Protein AF-G4YKZ3-F1 (afdb_monomer_lite)

Secondary structure (DSSP, 8-state):
-HHHHHHHHHHHHHHHHHHHHHT-S---B-TTT-PBPPHHHHHTT--B-TTT-PBPB-TT-HHHHHHHHHHHHHHHHHHHHHHHHHHHHHHHHHHHHHT-PPPPHHHHHHHHHHHHHHHS--HHHHH----TT-HHHHHHHHHHHHHHHTS---

pLDDT: mean 84.99, std 11.98, range [46.59, 97.5]

Sequence (154 aa):
MEAAERNRQKKLELSRGENDYNARLDKKSCPKCGAPQSYSEFRDKKKKCQMCGVEFRFVNAWGDIEHSFTSRMAEASRAQAERKEQIYAQVTAEETIRHRVTKTAKQLQYEQRIATKHNKKTFLDRNYKPNSDSKPKKAQLELEAKRKAGKPVR

Radius of gyration: 38.13 Å; chains: 1; bounding box: 77×45×100 Å

Organism: Phytophthora sojae (strain P6497) (NCBI:txid1094619)

Structure (mmCIF, N/CA/C/O backbone):
data_AF-G4YKZ3-F1
#
_entry.id   AF-G4YKZ3-F1
#
loop_
_atom_site.group_PDB
_atom_site.id
_atom_site.type_symbol
_atom_site.label_atom_id
_atom_site.label_alt_id
_atom_site.label_comp_id
_atom_site.label_asym_id
_atom_site.label_entity_id
_atom_site.label_seq_id
_atom_site.pdbx_PDB_ins_code
_atom_site.Cartn_x
_atom_site.Cartn_y
_atom_site.Cartn_z
_atom_site.occupancy
_atom_site.B_iso_or_equiv
_atom_site.auth_seq_id
_atom_site.auth_comp_id
_atom_site.auth_asym_id
_atom_site.auth_atom_id
_atom_site.pdbx_PDB_model_num
ATOM 1 N N . MET A 1 1 ? 27.580 15.384 -46.923 1.00 63.38 1 MET A N 1
ATOM 2 C CA . MET A 1 1 ? 27.333 15.996 -45.594 1.00 63.38 1 MET A CA 1
ATOM 3 C C . MET A 1 1 ? 26.078 15.459 -44.908 1.00 63.38 1 MET A C 1
ATOM 5 O O . MET A 1 1 ? 26.126 15.203 -43.715 1.00 63.38 1 MET A O 1
ATOM 9 N N . GLU A 1 2 ? 24.997 15.188 -45.639 1.00 81.31 2 GLU A N 1
ATOM 10 C CA . GLU A 1 2 ? 23.704 14.759 -45.079 1.00 81.31 2 GLU A CA 1
ATOM 11 C C . GLU A 1 2 ? 23.738 13.463 -44.231 1.00 81.31 2 GLU A C 1
ATOM 13 O O . GLU A 1 2 ? 23.111 13.383 -43.178 1.00 81.31 2 GLU A O 1
ATOM 18 N N . ALA A 1 3 ? 24.520 12.449 -44.623 1.00 83.50 3 ALA A N 1
ATOM 19 C CA . ALA A 1 3 ? 24.634 11.200 -43.855 1.00 83.50 3 ALA A CA 1
ATOM 20 C C . ALA A 1 3 ? 25.296 11.392 -42.474 1.00 83.50 3 ALA A C 1
ATOM 22 O O . ALA A 1 3 ? 24.925 10.730 -41.502 1.00 83.50 3 ALA A O 1
ATOM 23 N N . ALA A 1 4 ? 26.255 12.318 -42.372 1.00 86.94 4 ALA A N 1
ATOM 24 C CA . ALA A 1 4 ? 26.910 12.650 -41.109 1.00 86.94 4 ALA A CA 1
ATOM 25 C C . ALA A 1 4 ? 25.953 13.402 -40.171 1.00 86.94 4 ALA A C 1
ATOM 27 O O . ALA A 1 4 ? 25.898 13.096 -38.978 1.00 86.94 4 ALA A O 1
ATOM 28 N N . GLU A 1 5 ? 25.139 14.314 -40.711 1.00 88.69 5 GLU A N 1
ATOM 29 C CA . GLU A 1 5 ? 24.095 14.994 -39.939 1.00 88.69 5 GLU A CA 1
ATOM 30 C C . GLU A 1 5 ? 23.010 14.033 -39.453 1.00 88.69 5 GLU A C 1
ATOM 32 O O . GLU A 1 5 ? 22.670 14.055 -38.269 1.00 88.69 5 GLU A O 1
ATOM 37 N N . ARG A 1 6 ? 22.540 13.114 -40.306 1.00 88.69 6 ARG A N 1
ATOM 38 C CA . ARG A 1 6 ? 21.580 12.074 -39.900 1.00 88.69 6 ARG A CA 1
ATOM 39 C C . ARG A 1 6 ? 22.120 11.203 -38.763 1.00 88.69 6 ARG A C 1
ATOM 41 O O . ARG A 1 6 ? 21.390 10.876 -37.829 1.00 88.69 6 ARG A O 1
ATOM 48 N N . ASN A 1 7 ? 23.405 10.851 -38.793 1.00 91.06 7 ASN A N 1
ATOM 49 C CA . ASN A 1 7 ? 24.035 10.097 -37.705 1.00 91.06 7 ASN A CA 1
ATOM 50 C C . ASN A 1 7 ? 24.150 10.917 -36.413 1.00 91.06 7 ASN A C 1
ATOM 52 O O . ASN A 1 7 ? 23.958 10.374 -35.323 1.00 91.06 7 ASN A O 1
ATOM 56 N N . ARG A 1 8 ? 24.429 12.221 -36.518 1.00 92.19 8 ARG A N 1
ATOM 57 C CA . ARG A 1 8 ? 24.453 13.132 -35.367 1.00 92.19 8 ARG A CA 1
ATOM 58 C C . ARG A 1 8 ? 23.070 13.252 -34.725 1.00 92.19 8 ARG A C 1
ATOM 60 O O . ARG A 1 8 ? 22.966 13.128 -33.509 1.00 92.19 8 ARG A O 1
ATOM 67 N N . GLN A 1 9 ? 22.022 13.428 -35.527 1.00 91.75 9 GLN A N 1
ATOM 68 C CA . GLN A 1 9 ? 20.637 13.510 -35.050 1.00 91.75 9 GLN A CA 1
ATOM 69 C C . GLN A 1 9 ? 20.214 12.231 -34.320 1.00 91.75 9 GLN A C 1
ATOM 71 O O . GLN A 1 9 ? 19.764 12.30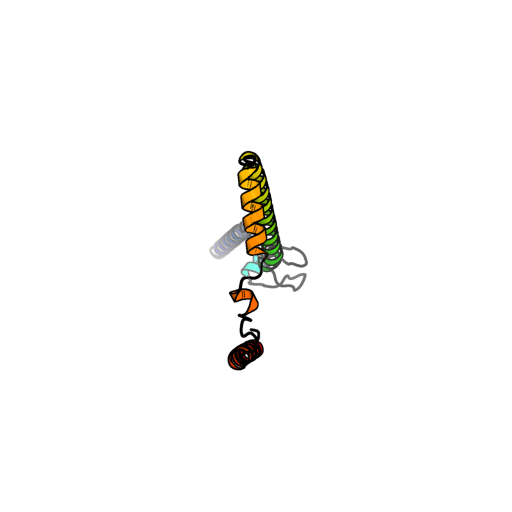7 -33.180 1.00 91.75 9 GLN A O 1
ATOM 76 N N . LYS A 1 10 ? 20.483 11.051 -34.894 1.00 90.81 10 LYS A N 1
ATOM 77 C CA . LYS A 1 10 ? 20.187 9.759 -34.246 1.00 90.81 10 LYS A CA 1
ATOM 78 C C . LYS A 1 10 ? 20.867 9.594 -32.886 1.00 90.81 10 LYS A C 1
ATOM 80 O O . LYS A 1 10 ? 20.261 9.065 -31.959 1.00 90.81 10 LYS A O 1
ATOM 85 N N . LYS A 1 11 ? 22.123 10.037 -32.748 1.00 91.94 11 LYS A N 1
ATOM 86 C CA . LYS A 1 11 ? 22.839 9.999 -31.459 1.00 91.94 11 LYS A CA 1
ATOM 87 C C . LYS A 1 11 ? 22.190 10.917 -30.424 1.00 91.94 11 LYS A C 1
ATOM 89 O O . LYS A 1 11 ? 22.049 10.522 -29.271 1.00 91.94 11 LYS A O 1
ATOM 94 N N . LEU A 1 12 ? 21.776 12.116 -30.839 1.00 92.69 12 LEU A N 1
ATOM 95 C CA . LEU A 1 12 ? 21.085 13.064 -29.964 1.00 92.69 12 LEU A CA 1
ATOM 96 C C . LEU A 1 12 ? 19.725 12.524 -29.510 1.00 92.69 12 LEU A C 1
ATOM 98 O O . LEU A 1 12 ? 19.413 12.597 -28.327 1.00 92.69 12 LEU A O 1
ATOM 102 N N . GLU A 1 13 ? 18.940 11.946 -30.418 1.00 91.81 13 GLU A N 1
ATOM 103 C CA . GLU A 1 13 ? 17.656 11.315 -30.087 1.00 91.81 13 GLU A CA 1
ATOM 104 C C . GLU A 1 13 ? 17.824 10.142 -29.121 1.00 91.81 13 GLU A C 1
ATOM 106 O O . GLU A 1 13 ? 17.073 10.022 -28.153 1.00 91.81 13 GLU A O 1
ATOM 111 N N . LEU A 1 14 ? 18.835 9.299 -29.349 1.00 91.25 14 LEU A N 1
ATOM 112 C CA . LEU A 1 14 ? 19.123 8.164 -28.479 1.00 91.25 14 LEU A CA 1
ATOM 113 C C . LEU A 1 14 ? 19.507 8.624 -27.069 1.00 91.25 14 LEU A C 1
ATOM 115 O O . LEU A 1 14 ? 18.958 8.103 -26.103 1.00 91.25 14 LEU A O 1
ATOM 119 N N . SER A 1 15 ? 20.373 9.634 -26.962 1.00 92.94 15 SER A N 1
ATOM 120 C CA . SER A 1 15 ? 20.774 10.214 -25.676 1.00 92.94 15 SER A CA 1
ATOM 121 C C . SER A 1 15 ? 19.603 10.877 -24.946 1.00 92.94 15 SER A C 1
ATOM 123 O O . SER A 1 15 ? 19.457 10.698 -23.740 1.00 92.94 15 SER A O 1
ATOM 125 N N . ARG A 1 16 ? 18.726 11.593 -25.664 1.00 94.69 16 ARG A N 1
ATOM 126 C CA . ARG A 1 16 ? 17.508 12.179 -25.079 1.00 94.69 16 ARG A CA 1
ATOM 127 C C . ARG A 1 16 ? 16.591 11.102 -24.508 1.00 94.69 16 ARG A C 1
ATOM 129 O O . ARG A 1 16 ? 16.225 11.182 -23.343 1.00 94.69 16 ARG A O 1
ATOM 136 N N . GLY A 1 17 ? 16.293 10.067 -25.291 1.00 92.62 17 GLY A N 1
ATOM 137 C CA . GLY A 1 17 ? 15.430 8.981 -24.831 1.00 92.62 17 GLY A CA 1
ATOM 138 C C . GLY A 1 17 ? 16.027 8.185 -23.666 1.00 92.62 1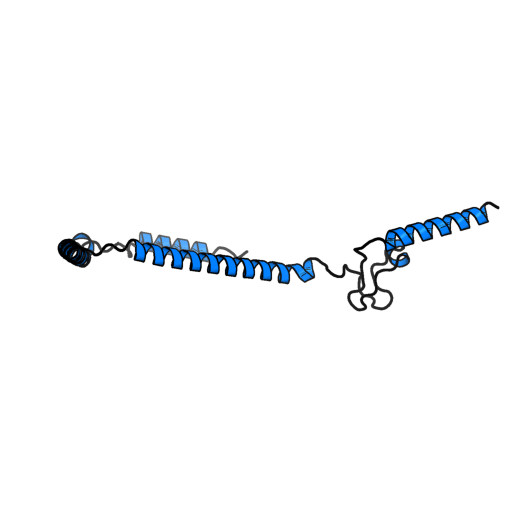7 GLY A C 1
ATOM 139 O O . GLY A 1 17 ? 15.294 7.771 -22.771 1.00 92.62 17 GLY A O 1
ATOM 140 N N . GLU A 1 18 ? 17.350 8.014 -23.635 1.00 93.75 18 GLU A N 1
ATOM 141 C CA . GLU A 1 18 ? 18.041 7.392 -22.504 1.00 93.75 18 GLU A CA 1
ATOM 142 C C . GLU A 1 18 ? 17.950 8.249 -21.235 1.00 93.75 18 GLU A C 1
ATOM 144 O O . GLU A 1 18 ? 17.666 7.715 -20.165 1.00 93.75 18 GLU A O 1
ATOM 149 N N . ASN A 1 19 ? 18.116 9.570 -21.345 1.00 93.38 19 ASN A N 1
ATOM 150 C CA . ASN A 1 19 ? 17.960 10.491 -20.217 1.00 93.38 19 ASN A CA 1
ATOM 151 C C . ASN A 1 19 ? 16.522 10.495 -19.682 1.00 93.38 19 ASN A C 1
ATOM 153 O O . ASN A 1 19 ? 16.320 10.365 -18.474 1.00 93.38 19 ASN A O 1
ATOM 157 N N . ASP A 1 20 ? 15.530 10.555 -20.572 1.00 93.31 20 ASP A N 1
ATOM 158 C CA . ASP A 1 20 ? 14.110 10.510 -20.206 1.00 93.31 20 ASP A CA 1
ATOM 159 C C . ASP A 1 20 ? 13.751 9.186 -19.527 1.00 93.31 20 ASP A C 1
ATOM 161 O O . ASP A 1 20 ? 13.037 9.153 -18.523 1.00 93.31 20 ASP A O 1
ATOM 165 N N . TYR A 1 21 ? 14.267 8.072 -20.053 1.00 92.62 21 TYR A N 1
ATOM 166 C CA . TYR A 1 21 ? 14.104 6.769 -19.426 1.00 92.62 21 TYR A CA 1
ATOM 167 C C . TYR A 1 21 ? 14.784 6.728 -18.060 1.00 92.62 21 TYR A C 1
ATOM 169 O O . TYR A 1 21 ? 14.210 6.213 -17.100 1.00 92.62 21 TYR A O 1
ATOM 177 N N . ASN A 1 22 ? 15.986 7.295 -17.951 1.00 90.75 22 ASN A N 1
ATOM 178 C CA . ASN A 1 22 ? 16.747 7.286 -16.717 1.00 90.75 22 ASN A CA 1
ATOM 179 C C . ASN A 1 22 ? 16.116 8.120 -15.604 1.00 90.75 22 ASN A C 1
ATOM 181 O O . ASN A 1 22 ? 16.227 7.713 -14.447 1.00 90.75 22 ASN A O 1
ATOM 185 N N . ALA A 1 23 ? 15.411 9.194 -15.958 1.00 92.81 23 ALA A N 1
ATOM 186 C CA . ALA A 1 23 ? 14.650 10.032 -15.040 1.00 92.81 23 ALA A CA 1
ATOM 187 C C . ALA A 1 23 ? 13.390 9.351 -14.469 1.00 92.81 23 ALA A C 1
ATOM 189 O O . ALA A 1 23 ? 12.824 9.833 -13.489 1.00 92.81 23 ALA A O 1
ATOM 190 N N . ARG A 1 24 ? 12.931 8.226 -15.041 1.00 90.25 24 ARG A N 1
ATOM 191 C CA . ARG A 1 24 ? 11.782 7.480 -14.501 1.00 90.25 24 ARG A CA 1
ATOM 192 C C . ARG A 1 24 ? 12.133 6.827 -13.166 1.00 90.25 24 ARG A C 1
ATOM 194 O O . ARG A 1 24 ? 13.113 6.091 -13.079 1.00 90.25 24 ARG A O 1
ATOM 201 N N . LEU A 1 25 ? 11.280 7.032 -12.164 1.00 86.12 25 LEU A N 1
ATOM 202 C CA . LEU A 1 25 ? 11.406 6.393 -10.850 1.00 86.12 25 LEU A CA 1
ATOM 203 C C . LEU A 1 25 ? 10.994 4.915 -10.906 1.00 86.12 25 LEU A C 1
ATOM 205 O O . LEU A 1 25 ? 11.727 4.041 -10.447 1.00 86.12 25 LEU A O 1
ATOM 209 N N . ASP A 1 26 ? 9.877 4.622 -11.570 1.00 86.31 26 ASP A N 1
ATOM 210 C CA . ASP A 1 26 ? 9.324 3.270 -11.653 1.00 86.31 26 ASP A CA 1
ATOM 211 C C . ASP A 1 26 ? 9.880 2.512 -12.863 1.00 86.31 26 ASP A C 1
ATOM 213 O O . ASP A 1 26 ? 9.197 2.259 -13.860 1.00 86.31 26 ASP A O 1
ATOM 217 N N . LYS A 1 27 ? 11.162 2.150 -12.804 1.00 91.44 27 LYS A N 1
ATOM 218 C CA . LYS A 1 27 ? 11.746 1.211 -13.770 1.00 91.44 27 LYS A CA 1
ATOM 219 C C . LYS A 1 27 ? 11.409 -0.213 -13.355 1.00 91.44 27 LYS A C 1
ATOM 221 O O . LYS A 1 27 ? 11.444 -0.565 -12.176 1.00 91.44 27 LYS A O 1
ATOM 226 N N . LYS A 1 28 ? 11.126 -1.065 -14.337 1.00 92.44 28 LYS A N 1
ATOM 227 C CA . LYS A 1 28 ? 11.028 -2.501 -14.075 1.00 92.44 28 LYS A CA 1
ATOM 228 C C . LYS A 1 28 ? 12.417 -3.044 -13.767 1.00 92.44 28 LYS A C 1
ATOM 230 O O . LYS A 1 28 ? 13.392 -2.611 -14.371 1.00 92.44 28 LYS A O 1
ATOM 235 N N . SER A 1 29 ? 12.507 -4.008 -12.872 1.00 93.38 29 SER A N 1
ATOM 236 C CA . SER A 1 29 ? 13.741 -4.672 -12.479 1.00 93.38 29 SER A CA 1
ATOM 237 C C . SER A 1 29 ? 13.550 -6.183 -12.445 1.00 93.38 29 SER A C 1
ATOM 239 O O . SER A 1 29 ? 12.435 -6.715 -12.472 1.00 93.38 29 SER A O 1
ATOM 241 N N . CYS A 1 30 ? 14.665 -6.901 -12.507 1.00 93.38 30 CYS A N 1
ATOM 242 C CA . CYS A 1 30 ? 14.652 -8.345 -12.391 1.00 93.38 30 CYS A CA 1
ATOM 243 C C . CYS A 1 30 ? 14.452 -8.719 -10.916 1.00 93.38 30 CYS A C 1
ATOM 245 O O . CYS A 1 30 ? 15.276 -8.327 -10.093 1.00 93.38 30 CYS A O 1
ATOM 247 N N . PRO A 1 31 ? 13.447 -9.535 -10.563 1.00 90.94 31 PRO A N 1
ATOM 248 C CA . PRO A 1 31 ? 13.229 -9.931 -9.170 1.00 90.94 31 PRO A CA 1
ATOM 249 C C . PRO A 1 31 ? 14.340 -10.841 -8.620 1.00 90.94 31 PRO A C 1
ATOM 251 O O . PRO A 1 31 ? 14.490 -10.961 -7.412 1.00 90.94 31 PRO A O 1
ATOM 254 N N . LYS A 1 32 ? 15.128 -11.493 -9.490 1.00 90.62 32 LYS A N 1
ATOM 255 C CA . LYS A 1 32 ? 16.189 -12.428 -9.081 1.00 90.62 32 LYS A CA 1
ATOM 256 C C . LYS A 1 32 ? 17.543 -11.749 -8.860 1.00 90.62 32 LYS A C 1
ATOM 258 O O . LYS A 1 32 ? 18.236 -12.089 -7.912 1.00 90.62 32 LYS A O 1
ATOM 263 N N . CYS A 1 33 ? 17.941 -10.836 -9.749 1.00 92.31 33 CYS A N 1
ATOM 264 C CA . CYS A 1 33 ? 19.242 -10.155 -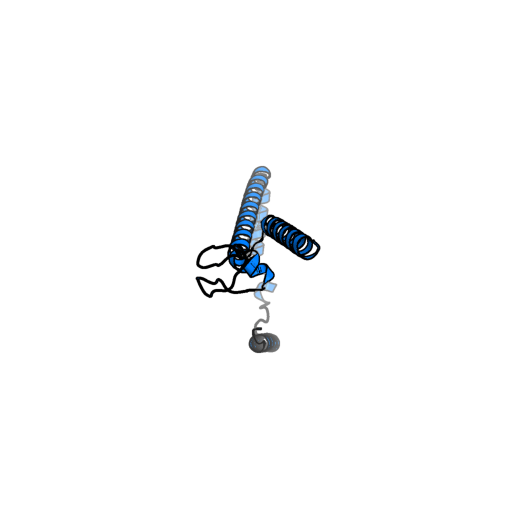9.670 1.00 92.31 33 CYS A CA 1
ATOM 265 C C . CYS A 1 33 ? 19.149 -8.663 -9.325 1.00 92.31 33 CYS A C 1
ATOM 267 O O . CYS A 1 33 ? 20.178 -8.010 -9.209 1.00 92.31 33 CYS A O 1
ATOM 269 N N . GLY A 1 34 ? 17.944 -8.100 -9.216 1.00 89.50 34 GLY A N 1
ATOM 270 C CA . GLY A 1 34 ? 17.725 -6.684 -8.910 1.00 89.50 34 GLY A CA 1
ATOM 271 C C . GLY A 1 34 ? 18.087 -5.714 -10.039 1.00 89.50 34 GLY A C 1
ATOM 272 O O . GLY A 1 34 ? 17.802 -4.525 -9.922 1.00 89.50 34 GLY A O 1
ATOM 273 N N . ALA A 1 35 ? 18.678 -6.188 -11.142 1.00 91.81 35 ALA A N 1
ATOM 274 C CA . ALA A 1 35 ? 19.098 -5.324 -12.239 1.00 91.81 35 ALA A CA 1
ATOM 275 C C . ALA A 1 35 ? 17.885 -4.597 -12.857 1.00 91.81 35 ALA A C 1
ATOM 277 O O . ALA A 1 35 ? 16.913 -5.268 -13.236 1.00 91.81 35 ALA A O 1
ATOM 278 N N . PRO A 1 36 ? 17.913 -3.256 -12.968 1.00 92.62 36 PRO A N 1
ATOM 279 C CA . PRO A 1 36 ? 16.872 -2.517 -13.665 1.00 92.62 36 PRO A CA 1
ATOM 280 C C . PRO A 1 36 ? 16.914 -2.840 -15.160 1.00 92.62 36 PRO A C 1
ATOM 282 O O . PRO A 1 36 ? 17.977 -3.070 -15.734 1.00 92.62 36 PRO A O 1
ATOM 285 N N . GLN A 1 37 ? 15.748 -2.833 -15.797 1.00 93.75 37 GLN A N 1
ATOM 286 C CA . GLN A 1 37 ? 15.620 -2.943 -17.242 1.00 93.75 37 GLN A CA 1
ATOM 287 C C . GLN A 1 37 ? 16.364 -1.770 -17.887 1.00 93.75 37 GLN A C 1
ATOM 289 O O . GLN A 1 37 ? 16.116 -0.609 -17.553 1.00 93.75 37 GLN A O 1
ATOM 294 N N . SER A 1 38 ? 17.276 -2.064 -18.804 1.00 92.31 38 SER A N 1
ATOM 295 C CA . SER A 1 38 ? 18.038 -1.049 -19.534 1.00 92.31 38 SER A CA 1
ATOM 296 C C . SER A 1 38 ? 17.178 -0.335 -20.586 1.00 92.31 38 SER A C 1
ATOM 298 O O . SER A 1 38 ? 16.137 -0.840 -21.016 1.00 92.31 38 SER A O 1
ATOM 300 N N . TYR A 1 39 ? 17.617 0.845 -21.037 1.00 93.50 39 TYR A N 1
ATOM 301 C CA . TYR A 1 39 ? 16.896 1.612 -22.061 1.00 93.50 39 TYR A CA 1
ATOM 302 C C . TYR A 1 39 ? 16.756 0.840 -23.385 1.00 93.50 39 TYR A C 1
ATOM 304 O O . TYR A 1 39 ? 15.696 0.878 -24.008 1.00 93.50 39 TYR A O 1
ATOM 312 N N . SER A 1 40 ? 17.782 0.085 -23.791 1.00 91.81 40 SER A N 1
ATOM 313 C CA . SER A 1 40 ? 17.728 -0.768 -24.985 1.00 91.81 40 SER A CA 1
ATOM 314 C C . SER A 1 40 ? 16.692 -1.886 -24.839 1.00 91.81 40 SER A C 1
ATOM 316 O O . SER A 1 40 ? 15.877 -2.083 -25.735 1.00 91.81 40 SER A O 1
ATOM 318 N N . GLU A 1 41 ? 16.638 -2.562 -23.688 1.00 93.06 41 GLU A N 1
ATOM 319 C CA . GLU A 1 41 ? 15.622 -3.585 -23.405 1.00 93.06 41 GLU A CA 1
ATOM 320 C C . GLU A 1 41 ? 14.203 -3.008 -23.370 1.00 93.06 41 GLU A C 1
ATOM 322 O O . GLU A 1 41 ? 13.267 -3.647 -23.857 1.00 93.06 41 GLU A O 1
ATOM 327 N N . PHE A 1 42 ? 14.038 -1.803 -22.818 1.00 92.12 42 PHE A N 1
ATOM 328 C CA . PHE A 1 42 ? 12.764 -1.088 -22.815 1.00 92.12 42 PHE A CA 1
ATOM 329 C C . PHE A 1 42 ? 12.328 -0.715 -24.240 1.00 92.12 42 PHE A C 1
ATOM 331 O O . PHE A 1 42 ? 11.192 -1.003 -24.629 1.00 92.12 42 PHE A O 1
ATOM 338 N N . ARG A 1 43 ? 13.237 -0.136 -25.036 1.00 92.06 43 ARG A N 1
ATOM 339 C CA . ARG A 1 43 ? 12.999 0.246 -26.436 1.00 92.06 43 ARG A CA 1
ATOM 340 C C . ARG A 1 43 ? 12.616 -0.961 -27.294 1.00 92.06 43 ARG A C 1
ATOM 342 O O . ARG A 1 43 ? 11.649 -0.889 -28.049 1.00 92.06 43 ARG A O 1
ATOM 349 N N . ASP A 1 44 ? 13.327 -2.072 -27.125 1.00 92.38 44 ASP A N 1
ATOM 350 C CA . ASP A 1 44 ? 13.112 -3.322 -27.863 1.00 92.38 44 ASP A CA 1
ATOM 351 C C . ASP A 1 44 ? 11.932 -4.150 -27.313 1.00 92.38 44 ASP A C 1
ATOM 353 O O . ASP A 1 44 ? 11.685 -5.268 -27.769 1.00 92.38 44 ASP A O 1
ATOM 357 N N . LYS A 1 45 ? 11.194 -3.633 -26.317 1.00 91.06 45 LYS A N 1
ATOM 358 C CA . LYS A 1 45 ? 10.060 -4.304 -25.652 1.00 91.06 45 LYS A CA 1
ATOM 359 C C . LYS A 1 45 ? 10.415 -5.681 -25.068 1.00 91.06 45 LYS A C 1
ATOM 361 O O . LYS A 1 45 ? 9.548 -6.551 -24.931 1.00 91.06 45 LYS A O 1
ATOM 366 N N . LYS A 1 46 ? 11.674 -5.891 -24.678 1.00 92.38 46 LYS A N 1
ATOM 367 C CA . LYS A 1 46 ? 12.140 -7.141 -24.068 1.00 92.38 46 LYS A CA 1
ATOM 368 C C . LYS A 1 46 ? 11.569 -7.270 -22.662 1.00 92.38 46 LYS A C 1
ATOM 370 O O . LYS A 1 46 ? 11.838 -6.449 -21.793 1.00 92.38 46 LYS A O 1
ATOM 375 N N . LYS A 1 47 ? 10.790 -8.326 -22.421 1.00 92.31 47 LYS A N 1
ATOM 376 C CA . LYS A 1 47 ? 10.145 -8.564 -21.118 1.00 92.31 47 LYS A CA 1
ATOM 377 C C . LYS A 1 47 ? 10.994 -9.375 -20.145 1.00 92.31 47 LYS A C 1
ATOM 379 O O . LYS A 1 47 ? 10.668 -9.384 -18.967 1.00 92.31 47 LYS A O 1
ATOM 384 N N . LYS A 1 48 ? 12.046 -10.053 -20.613 1.00 94.44 48 LYS A N 1
ATOM 385 C CA . LYS A 1 48 ? 12.854 -10.988 -19.818 1.00 94.44 48 LYS A CA 1
ATOM 386 C C . LYS A 1 48 ? 14.278 -10.475 -19.626 1.00 94.44 48 LYS A C 1
ATOM 388 O O . LYS A 1 48 ? 14.885 -9.976 -20.573 1.00 94.44 48 LYS A O 1
ATOM 393 N N . CYS A 1 49 ? 14.803 -10.659 -18.419 1.00 94.38 49 CYS A N 1
ATOM 394 C CA . CYS A 1 49 ? 16.194 -10.390 -18.082 1.00 94.38 49 CYS A CA 1
ATOM 395 C C . CYS A 1 49 ? 17.120 -11.315 -18.882 1.00 94.38 49 CYS A C 1
ATOM 397 O O . CYS A 1 49 ? 16.922 -12.530 -18.878 1.00 94.38 49 CYS A O 1
ATOM 399 N N . GLN A 1 50 ? 18.147 -10.757 -19.527 1.00 90.56 50 GLN A N 1
ATOM 400 C CA . GLN A 1 50 ? 19.097 -11.536 -20.334 1.00 90.56 50 GLN A CA 1
ATOM 401 C C . GLN A 1 50 ? 19.917 -12.534 -19.500 1.00 90.56 50 GLN A C 1
ATOM 403 O O . GLN A 1 50 ? 20.238 -13.612 -19.982 1.00 90.56 50 GLN A O 1
ATOM 408 N N . MET A 1 51 ? 20.208 -12.202 -18.238 1.00 90.75 51 MET A N 1
ATOM 409 C CA . MET A 1 51 ? 21.011 -13.053 -17.351 1.00 90.75 51 MET A CA 1
ATOM 410 C C . MET A 1 51 ? 20.181 -14.122 -16.636 1.00 90.75 51 MET A C 1
ATOM 412 O O . MET A 1 51 ? 20.643 -15.238 -16.425 1.00 90.75 51 MET A O 1
ATOM 416 N N . CYS A 1 52 ? 18.961 -13.781 -16.213 1.00 93.50 52 CYS A N 1
ATOM 417 C CA . CYS A 1 52 ? 18.147 -14.663 -15.374 1.00 93.50 52 CYS A CA 1
ATOM 418 C C . CYS A 1 52 ? 17.015 -15.370 -16.127 1.00 93.50 52 CYS A C 1
ATOM 420 O O . CYS A 1 52 ? 16.443 -16.311 -15.586 1.00 93.50 52 CYS A O 1
ATOM 422 N N . GLY A 1 53 ? 16.625 -14.887 -17.310 1.00 92.38 53 GLY A N 1
ATOM 423 C CA . GLY A 1 53 ? 15.475 -15.391 -18.071 1.00 92.38 53 GLY A CA 1
ATOM 424 C C . GLY A 1 53 ? 14.099 -15.072 -17.464 1.00 92.38 53 GLY A C 1
ATOM 425 O O . GLY A 1 53 ? 13.076 -15.388 -18.070 1.00 92.38 53 GLY A O 1
ATOM 426 N N . VAL A 1 54 ? 14.057 -14.436 -16.289 1.00 93.25 54 VAL A N 1
ATOM 427 C CA . VAL A 1 54 ? 12.825 -14.066 -15.574 1.00 93.25 54 VAL A CA 1
ATOM 428 C C . VAL A 1 54 ? 12.271 -12.750 -16.111 1.00 93.25 54 VAL A C 1
ATOM 430 O O . VAL A 1 54 ? 13.019 -11.896 -16.590 1.00 93.25 54 VAL A O 1
ATOM 433 N N . GLU A 1 55 ? 10.955 -12.582 -16.036 1.00 92.88 55 GLU A N 1
ATOM 434 C CA . GLU A 1 55 ? 10.290 -11.354 -16.457 1.00 92.88 55 GLU A CA 1
ATOM 435 C C 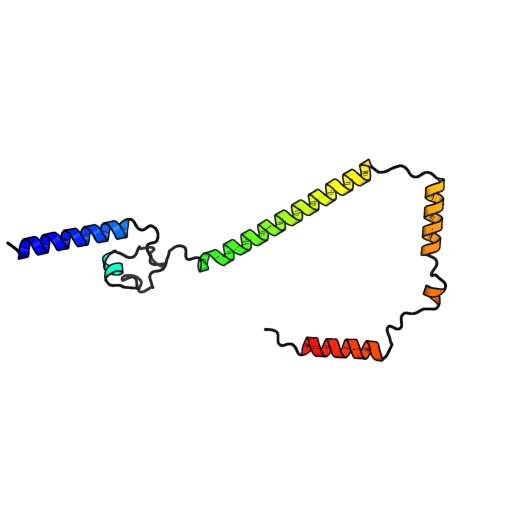. GLU A 1 55 ? 10.628 -10.165 -15.553 1.00 92.88 55 GLU A C 1
ATOM 437 O O . GLU A 1 55 ? 10.625 -10.274 -14.327 1.00 92.88 55 GLU A O 1
ATOM 442 N N . PHE A 1 56 ? 10.880 -9.015 -16.174 1.00 94.06 56 PHE A N 1
ATOM 443 C CA . PHE A 1 56 ? 11.033 -7.741 -15.488 1.00 94.06 56 PHE A CA 1
ATOM 444 C C . PHE A 1 56 ? 9.700 -7.312 -14.865 1.00 94.06 56 PHE A C 1
ATOM 446 O O . PHE A 1 56 ? 8.669 -7.246 -15.546 1.00 94.06 56 PHE A O 1
ATOM 453 N N . ARG A 1 57 ? 9.726 -6.979 -13.575 1.00 91.56 57 ARG A N 1
ATOM 454 C CA . ARG A 1 57 ? 8.565 -6.546 -12.784 1.00 91.56 57 ARG A CA 1
ATOM 455 C C . ARG A 1 57 ? 8.916 -5.290 -11.993 1.00 91.56 57 ARG A C 1
ATOM 457 O O . ARG A 1 57 ? 10.078 -4.914 -11.919 1.00 91.56 57 ARG A O 1
ATOM 464 N N . PHE A 1 58 ? 7.927 -4.591 -11.455 1.00 90.38 58 PHE A N 1
ATOM 465 C CA . PHE A 1 58 ? 8.211 -3.491 -10.532 1.00 90.38 58 PHE A CA 1
ATOM 466 C C . PHE A 1 58 ? 8.702 -4.068 -9.200 1.00 90.38 58 PHE A C 1
ATOM 468 O O . PHE A 1 58 ? 8.152 -5.070 -8.754 1.00 90.38 58 PHE A O 1
ATOM 475 N N . VAL A 1 59 ? 9.725 -3.452 -8.592 1.00 83.00 59 VAL A N 1
ATOM 476 C CA . VAL A 1 59 ? 10.340 -3.927 -7.331 1.00 83.00 59 VAL A CA 1
ATOM 477 C C . VAL A 1 59 ? 9.292 -4.090 -6.229 1.00 83.00 59 VAL A C 1
ATOM 479 O O . VAL A 1 59 ? 9.295 -5.085 -5.518 1.00 83.00 59 VAL A O 1
ATOM 482 N N . ASN A 1 60 ? 8.383 -3.120 -6.127 1.00 82.56 60 ASN A N 1
ATOM 483 C CA . ASN A 1 60 ? 7.325 -3.069 -5.127 1.00 82.56 60 ASN A CA 1
ATOM 484 C C . ASN A 1 60 ? 5.968 -3.147 -5.827 1.00 82.56 60 ASN A C 1
ATOM 486 O O . ASN A 1 60 ? 5.238 -2.157 -5.906 1.00 82.56 60 ASN A O 1
ATOM 490 N N . ALA A 1 61 ? 5.646 -4.302 -6.406 1.00 85.38 61 ALA A N 1
ATOM 491 C CA . ALA A 1 61 ? 4.309 -4.503 -6.939 1.00 85.38 61 ALA A CA 1
ATOM 492 C C . ALA A 1 61 ? 3.298 -4.500 -5.783 1.00 85.38 61 ALA A C 1
ATOM 494 O O . ALA A 1 61 ? 3.526 -5.121 -4.746 1.00 85.38 61 ALA A O 1
ATOM 495 N N . TRP A 1 62 ? 2.164 -3.818 -5.966 1.00 85.06 62 TRP A N 1
ATOM 496 C CA . TRP A 1 62 ? 1.134 -3.731 -4.927 1.00 85.06 62 TRP A CA 1
ATOM 497 C C . TRP A 1 62 ? 0.697 -5.113 -4.429 1.00 85.06 62 TRP A C 1
ATOM 499 O O . TRP A 1 62 ? 0.594 -5.304 -3.225 1.00 85.06 62 TRP A O 1
ATOM 509 N N . GLY A 1 63 ? 0.564 -6.095 -5.327 1.00 85.75 63 GLY A N 1
ATOM 510 C CA . GLY A 1 63 ? 0.170 -7.460 -4.964 1.00 85.75 63 GLY A CA 1
ATOM 511 C C . GLY A 1 63 ? 1.113 -8.163 -3.978 1.00 85.75 63 GLY A C 1
ATOM 512 O O . GLY A 1 63 ? 0.648 -8.982 -3.193 1.00 85.75 63 GLY A O 1
ATOM 513 N N . ASP A 1 64 ? 2.405 -7.816 -3.949 1.00 86.12 64 ASP A N 1
ATOM 514 C CA . ASP A 1 64 ? 3.357 -8.408 -2.995 1.00 86.12 64 ASP A CA 1
ATOM 515 C C . ASP A 1 64 ? 3.214 -7.793 -1.588 1.00 86.12 64 ASP A C 1
ATOM 517 O O . ASP A 1 64 ? 3.495 -8.436 -0.576 1.00 86.12 64 ASP A O 1
ATOM 521 N N . ILE A 1 65 ? 2.759 -6.538 -1.505 1.00 88.62 65 ILE A N 1
ATOM 522 C CA . ILE A 1 65 ? 2.697 -5.754 -0.260 1.00 88.62 65 ILE A CA 1
ATOM 523 C C . ILE A 1 65 ? 1.279 -5.732 0.327 1.00 88.62 65 ILE A C 1
ATOM 525 O O . ILE A 1 65 ? 1.120 -5.631 1.548 1.00 88.62 65 ILE A O 1
ATOM 529 N N . GLU A 1 66 ? 0.257 -5.855 -0.517 1.00 92.94 66 GLU A N 1
ATOM 530 C CA . GLU A 1 66 ? -1.160 -5.649 -0.212 1.00 92.94 66 GLU A CA 1
ATOM 531 C C . GLU A 1 66 ? -1.622 -6.429 1.019 1.00 92.94 66 GLU A C 1
ATOM 533 O O . GLU A 1 66 ? -2.189 -5.847 1.947 1.00 92.94 66 GLU A O 1
ATOM 538 N N . HIS A 1 67 ? -1.323 -7.727 1.088 1.00 92.31 67 HIS A N 1
ATOM 539 C CA . HIS A 1 67 ? -1.727 -8.563 2.220 1.00 92.31 67 HIS A CA 1
ATOM 540 C C . HIS A 1 67 ? -1.088 -8.121 3.540 1.00 92.31 67 HIS A C 1
ATOM 542 O O . HIS A 1 67 ? -1.770 -8.007 4.560 1.00 92.31 67 HIS A O 1
ATOM 548 N N . SER A 1 68 ? 0.213 -7.820 3.529 1.00 92.50 68 SER A N 1
ATOM 549 C CA . SER A 1 68 ? 0.924 -7.359 4.729 1.00 92.50 68 SER A CA 1
ATOM 550 C C . SER A 1 68 ? 0.425 -5.986 5.192 1.00 92.50 68 SER A C 1
ATOM 552 O O . SER A 1 68 ? 0.356 -5.693 6.385 1.00 92.50 68 SER A O 1
ATOM 554 N N . PHE A 1 69 ? 0.073 -5.117 4.244 1.00 94.88 69 PHE A N 1
ATOM 555 C CA . PHE A 1 69 ? -0.425 -3.780 4.517 1.00 94.88 69 PHE A CA 1
ATOM 556 C C . PHE A 1 69 ? -1.839 -3.824 5.100 1.00 94.88 69 PHE A C 1
ATOM 558 O O . PHE A 1 69 ? -2.070 -3.293 6.184 1.00 94.88 69 PHE A O 1
ATOM 565 N N . THR A 1 70 ? -2.763 -4.504 4.422 1.00 95.94 70 THR A N 1
ATOM 566 C CA . THR A 1 70 ? -4.162 -4.639 4.858 1.00 95.94 70 THR A CA 1
ATOM 567 C C . THR A 1 70 ? -4.270 -5.306 6.226 1.00 95.94 70 THR A C 1
ATOM 569 O O . THR A 1 70 ? -5.023 -4.828 7.074 1.00 95.94 70 THR A O 1
ATOM 572 N N . SER A 1 71 ? -3.455 -6.333 6.489 1.00 96.50 71 SER A N 1
ATOM 573 C CA . SER A 1 71 ? -3.406 -7.003 7.796 1.00 96.50 71 SER A CA 1
ATOM 574 C C . SER A 1 71 ? -2.973 -6.048 8.912 1.00 96.50 71 SER A C 1
ATOM 576 O O . SER A 1 71 ? -3.668 -5.931 9.921 1.00 96.50 71 SER A O 1
ATOM 578 N N . ARG A 1 72 ? -1.894 -5.278 8.702 1.00 96.56 72 ARG A N 1
ATOM 579 C CA . ARG A 1 72 ? -1.432 -4.267 9.672 1.00 96.56 72 ARG A CA 1
ATOM 580 C C . ARG A 1 72 ? -2.475 -3.181 9.927 1.00 96.56 72 ARG A C 1
ATOM 582 O O . ARG A 1 72 ? -2.650 -2.756 11.065 1.00 96.56 72 ARG A O 1
ATOM 589 N N . MET A 1 73 ? -3.179 -2.732 8.888 1.00 97.38 73 MET A N 1
ATOM 590 C CA . MET A 1 73 ? -4.249 -1.739 9.037 1.00 97.38 73 MET A CA 1
ATOM 591 C C . MET A 1 73 ? -5.441 -2.294 9.821 1.00 97.38 73 MET A C 1
ATOM 593 O O . MET A 1 73 ? -5.979 -1.602 10.686 1.00 97.38 73 MET A O 1
ATOM 597 N N . ALA A 1 74 ? -5.821 -3.550 9.577 1.00 97.19 74 ALA A N 1
ATOM 598 C CA . ALA A 1 74 ? -6.885 -4.213 10.324 1.00 97.19 74 ALA A CA 1
ATOM 599 C C . ALA A 1 74 ? -6.515 -4.393 11.805 1.00 97.19 74 ALA A C 1
ATOM 601 O O . ALA A 1 74 ? -7.323 -4.103 12.685 1.00 97.19 74 ALA A O 1
ATOM 602 N N . GLU A 1 75 ? -5.285 -4.816 12.100 1.00 97.38 75 GLU A N 1
ATOM 603 C CA . GLU A 1 75 ? -4.774 -4.929 13.470 1.00 97.38 75 GLU A CA 1
ATOM 604 C C . GLU A 1 75 ? -4.746 -3.585 14.194 1.00 97.38 75 GLU A C 1
ATOM 606 O O . GLU A 1 75 ? -5.256 -3.482 15.309 1.00 97.38 75 GLU A O 1
ATOM 611 N N . ALA A 1 76 ? -4.224 -2.543 13.544 1.00 97.38 76 ALA A N 1
ATOM 612 C CA . ALA A 1 76 ? -4.198 -1.198 14.106 1.00 97.38 76 ALA A CA 1
ATOM 613 C C . ALA A 1 76 ? -5.614 -0.672 14.392 1.00 97.38 76 ALA A C 1
ATOM 615 O O . ALA A 1 76 ? -5.854 -0.081 15.445 1.00 97.38 76 ALA A O 1
ATOM 616 N N . SER A 1 77 ? -6.564 -0.930 13.488 1.00 97.12 77 SER A N 1
ATOM 617 C CA . SER A 1 77 ? -7.971 -0.566 13.672 1.00 97.12 77 SER A CA 1
ATOM 618 C C . SER A 1 77 ? -8.602 -1.286 14.868 1.00 97.12 77 SER A C 1
ATOM 620 O O . SER A 1 77 ? -9.253 -0.636 15.688 1.00 97.12 77 SER A O 1
ATOM 622 N N . ARG A 1 78 ? -8.357 -2.596 15.022 1.00 97.12 78 ARG A N 1
ATOM 623 C CA . ARG A 1 78 ? -8.829 -3.371 16.183 1.00 97.12 78 ARG A CA 1
ATOM 624 C C . ARG A 1 78 ? -8.244 -2.846 17.490 1.00 97.12 78 ARG A C 1
ATOM 626 O O . ARG A 1 78 ? -8.998 -2.529 18.402 1.00 97.12 78 ARG A O 1
ATOM 633 N N . ALA A 1 79 ? -6.929 -2.649 17.547 1.00 97.12 79 ALA A N 1
ATOM 634 C CA . ALA A 1 79 ? -6.262 -2.119 18.735 1.00 97.12 79 ALA A CA 1
ATOM 635 C C . ALA A 1 79 ? -6.773 -0.716 19.110 1.00 97.12 79 ALA A C 1
ATOM 637 O O . ALA A 1 79 ? -6.906 -0.379 20.289 1.00 97.12 79 ALA A O 1
ATOM 638 N N . GLN A 1 80 ? -7.089 0.118 18.115 1.00 97.19 80 GLN A N 1
ATOM 639 C CA . GLN A 1 80 ? -7.694 1.424 18.354 1.00 97.19 80 GLN A CA 1
ATOM 640 C C . GLN A 1 80 ? -9.120 1.304 18.907 1.00 97.19 80 GLN A C 1
ATOM 642 O O . GLN A 1 80 ? -9.479 2.070 19.802 1.00 97.19 80 GLN A O 1
ATOM 647 N N . ALA A 1 81 ? -9.929 0.379 18.386 1.00 97.12 81 ALA A N 1
ATOM 648 C CA . ALA A 1 81 ? -11.280 0.128 18.878 1.00 97.12 81 ALA A CA 1
ATOM 649 C C . ALA A 1 81 ? -11.260 -0.370 20.331 1.00 97.12 81 ALA A C 1
ATOM 651 O O . ALA A 1 81 ? -11.913 0.228 21.181 1.00 97.12 81 ALA A O 1
ATOM 652 N N . GLU A 1 82 ? -10.421 -1.360 20.640 1.00 97.50 82 GLU A N 1
ATOM 653 C CA . GLU A 1 82 ? -10.244 -1.889 21.999 1.00 97.50 82 GLU A CA 1
ATOM 654 C C . GLU A 1 82 ? -9.800 -0.798 22.977 1.00 97.50 82 GLU A C 1
ATOM 656 O O . GLU A 1 82 ? -10.355 -0.658 24.066 1.00 97.50 82 GLU A O 1
ATOM 661 N N . ARG A 1 83 ? -8.837 0.044 22.579 1.00 97.25 83 ARG A N 1
ATOM 662 C CA . ARG A 1 83 ? -8.392 1.166 23.414 1.00 97.25 83 ARG A CA 1
ATOM 663 C C . ARG A 1 83 ? -9.521 2.162 23.676 1.00 97.25 83 ARG A C 1
ATOM 665 O O . ARG A 1 83 ? -9.646 2.655 24.794 1.00 97.25 83 ARG A O 1
ATOM 672 N N . LYS A 1 84 ? -10.340 2.470 22.666 1.00 97.31 84 LYS A N 1
ATOM 673 C CA . LYS A 1 84 ? -11.507 3.347 22.836 1.00 97.31 84 LYS A CA 1
ATOM 674 C C . LYS A 1 84 ? -12.511 2.733 23.807 1.00 97.31 84 LYS A C 1
ATOM 676 O O . LYS A 1 84 ? -12.951 3.428 24.714 1.00 97.31 84 LYS A O 1
ATOM 681 N N . GLU A 1 85 ? -12.834 1.451 23.658 1.00 97.00 85 GLU A N 1
ATOM 682 C CA . GLU A 1 85 ? -13.744 0.741 24.565 1.00 97.00 85 GLU A CA 1
ATOM 683 C C . GLU A 1 85 ? -13.241 0.750 26.011 1.00 97.00 85 GLU A C 1
ATOM 685 O O . GLU A 1 85 ? -14.011 1.044 26.922 1.00 97.00 85 GLU A O 1
ATOM 690 N N . GLN A 1 86 ? -11.943 0.521 26.228 1.00 96.56 86 GLN A N 1
ATOM 691 C CA . GLN A 1 86 ? -11.335 0.597 27.559 1.00 96.56 86 GLN A CA 1
ATOM 692 C C . GLN A 1 86 ? -11.468 1.995 28.173 1.00 96.56 86 GLN A C 1
ATOM 694 O O . GLN A 1 86 ? -11.839 2.113 29.340 1.00 96.56 86 GLN A O 1
ATOM 699 N N . ILE A 1 87 ? -11.219 3.051 27.392 1.00 96.69 87 ILE A N 1
ATOM 700 C CA . ILE A 1 87 ? -11.388 4.437 27.850 1.00 96.69 87 ILE A CA 1
ATOM 701 C C . ILE A 1 87 ? -12.853 4.705 28.205 1.00 96.69 87 ILE A C 1
ATOM 703 O O . ILE A 1 87 ? -13.132 5.228 29.280 1.00 96.69 87 ILE A O 1
ATOM 707 N N . TYR A 1 88 ? -13.798 4.310 27.348 1.00 96.56 88 TYR A N 1
ATOM 708 C CA . TYR A 1 88 ? -15.223 4.483 27.633 1.00 96.56 88 TYR A CA 1
ATOM 709 C C . TYR A 1 88 ? -15.651 3.734 28.895 1.00 96.56 88 TYR A C 1
ATOM 711 O O . TYR A 1 88 ? -16.381 4.291 29.714 1.00 96.56 88 TYR A O 1
ATOM 719 N N . ALA A 1 89 ? -15.178 2.503 29.088 1.00 95.25 89 ALA A N 1
ATOM 720 C CA . ALA A 1 89 ? -15.475 1.716 30.278 1.00 95.25 89 ALA A CA 1
ATOM 721 C C . ALA A 1 89 ? -14.924 2.381 31.550 1.00 95.25 89 ALA A C 1
ATOM 723 O O . ALA A 1 89 ? -15.639 2.469 32.547 1.00 95.25 89 ALA A O 1
ATOM 724 N N . GLN A 1 90 ? -13.688 2.892 31.505 1.00 94.50 90 GLN A N 1
ATOM 725 C CA . GLN A 1 90 ? -13.071 3.610 32.624 1.00 94.50 90 GLN A CA 1
ATOM 726 C C . GLN A 1 90 ? -13.825 4.896 32.964 1.00 94.50 90 GLN A C 1
ATOM 728 O O . GLN A 1 90 ? -14.205 5.083 34.116 1.00 94.50 90 GLN A O 1
ATOM 733 N N . VAL A 1 91 ? -14.117 5.737 31.968 1.00 95.00 91 VAL A N 1
ATOM 734 C CA . VAL A 1 91 ? -14.871 6.985 32.169 1.00 95.00 91 VAL A CA 1
ATOM 735 C C . VAL A 1 91 ? -16.254 6.690 32.743 1.00 95.00 91 VAL A C 1
ATOM 737 O O . VAL A 1 91 ? -16.647 7.297 33.732 1.00 95.00 91 VAL A O 1
ATOM 740 N N . THR A 1 92 ? -16.961 5.695 32.203 1.00 92.81 92 THR A N 1
ATOM 741 C CA . THR A 1 92 ? -18.281 5.297 32.718 1.00 92.81 92 THR A CA 1
ATOM 742 C C . THR A 1 92 ? -18.193 4.803 34.167 1.00 92.81 92 THR A C 1
ATOM 744 O O . THR A 1 92 ? -19.025 5.158 35.005 1.00 92.81 92 THR A O 1
ATOM 747 N N . ALA A 1 93 ? -17.184 3.994 34.505 1.00 90.94 93 ALA A N 1
ATOM 748 C CA . ALA A 1 93 ? -16.962 3.536 35.875 1.00 90.94 93 ALA A CA 1
ATOM 749 C C . ALA A 1 93 ? -16.671 4.711 36.825 1.00 90.94 93 ALA A C 1
ATOM 751 O O . ALA A 1 93 ? -17.263 4.802 37.898 1.00 90.94 93 ALA A O 1
ATOM 752 N N . GLU A 1 94 ? -15.815 5.650 36.425 1.00 91.69 94 GLU A N 1
ATOM 753 C CA . GLU A 1 94 ? -15.531 6.848 37.215 1.00 91.69 94 GLU A CA 1
ATOM 754 C C . GLU A 1 94 ? -16.768 7.732 37.396 1.00 91.69 94 GLU A C 1
ATOM 756 O O . GLU A 1 94 ? -17.058 8.163 38.511 1.00 91.69 94 GLU A O 1
ATOM 761 N N . GLU A 1 95 ? -17.525 7.986 36.330 1.00 89.50 95 GLU A N 1
ATOM 762 C CA . GLU A 1 95 ? -18.741 8.795 36.3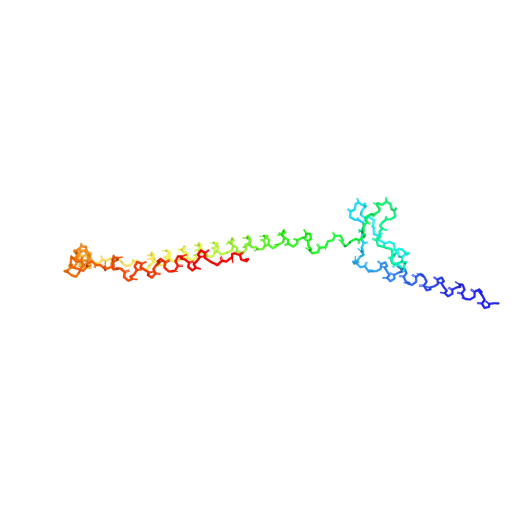81 1.00 89.50 95 GLU A CA 1
ATOM 763 C C . GLU A 1 95 ? -19.792 8.157 37.286 1.00 89.50 95 GLU A C 1
ATOM 765 O O . GLU A 1 95 ? -20.346 8.835 38.154 1.00 89.50 95 GLU A O 1
ATOM 770 N N . THR A 1 96 ? -20.023 6.849 37.154 1.00 86.25 96 THR A N 1
ATOM 771 C CA . THR A 1 96 ? -20.965 6.119 38.014 1.00 86.25 96 THR A CA 1
ATOM 772 C C . THR A 1 96 ? -20.533 6.108 39.479 1.00 86.25 96 THR A C 1
ATOM 774 O O . THR A 1 96 ? -21.396 6.183 40.353 1.00 86.25 96 THR A O 1
ATOM 777 N N . ILE A 1 97 ? -19.227 6.072 39.772 1.00 85.19 97 ILE A N 1
ATOM 778 C CA . ILE A 1 97 ? -18.702 6.219 41.137 1.00 85.19 97 ILE A CA 1
ATOM 779 C C . ILE A 1 97 ? -18.910 7.651 41.649 1.00 85.19 97 ILE A C 1
ATOM 781 O O . ILE A 1 97 ? -19.397 7.824 42.765 1.00 85.19 97 ILE A O 1
ATOM 785 N N . ARG A 1 98 ? -18.591 8.678 40.850 1.00 80.69 98 ARG A N 1
ATOM 786 C CA . ARG A 1 98 ? -18.760 10.095 41.232 1.00 80.69 98 ARG A CA 1
ATOM 787 C C . ARG A 1 98 ? -20.220 10.459 41.493 1.00 80.69 98 ARG A C 1
ATOM 789 O O . ARG A 1 98 ? -20.507 11.207 42.419 1.00 80.69 98 ARG A O 1
ATOM 796 N N . HIS A 1 99 ? -21.140 9.906 40.709 1.00 77.56 99 HIS A N 1
ATOM 797 C CA . HIS A 1 99 ? -22.580 10.149 40.833 1.00 77.56 99 HIS A CA 1
ATOM 798 C C . HIS A 1 99 ? -23.261 9.157 41.786 1.00 77.56 99 HIS A C 1
ATOM 800 O O . HIS A 1 99 ? -24.492 9.099 41.863 1.00 77.56 99 HIS A O 1
ATOM 806 N N . ARG A 1 100 ? -22.484 8.351 42.523 1.00 77.31 100 ARG A N 1
ATOM 807 C CA . ARG A 1 100 ? -23.019 7.355 43.446 1.00 77.31 100 ARG A CA 1
ATOM 808 C C . ARG A 1 100 ? -23.558 8.042 44.695 1.00 77.31 100 ARG A C 1
ATOM 810 O O . ARG A 1 100 ? -22.836 8.305 45.651 1.00 77.31 100 ARG A O 1
ATOM 817 N N . VAL A 1 101 ? -24.859 8.300 44.699 1.00 79.94 101 VAL A N 1
ATOM 818 C CA . VAL A 1 101 ? -25.567 8.776 45.888 1.00 79.94 101 VAL A CA 1
ATOM 819 C C . VAL A 1 101 ? -25.799 7.600 46.835 1.00 79.94 101 VAL A C 1
ATOM 821 O O . VAL A 1 101 ? -26.244 6.523 46.421 1.00 79.94 101 VAL A O 1
ATOM 824 N N . THR A 1 102 ? -25.492 7.788 48.118 1.00 82.94 102 THR A N 1
ATOM 825 C CA . THR A 1 102 ? -25.786 6.792 49.149 1.00 82.94 102 THR A CA 1
ATOM 826 C C . THR A 1 102 ? -27.296 6.613 49.259 1.00 82.94 102 THR A C 1
ATOM 828 O O . THR A 1 102 ? -28.054 7.556 49.489 1.00 82.94 102 THR A O 1
ATOM 831 N N . LYS A 1 103 ? -27.760 5.378 49.052 1.00 86.88 103 LYS A N 1
ATOM 832 C CA . LYS A 1 103 ? -29.186 5.069 49.159 1.00 86.88 103 LYS A CA 1
ATOM 833 C C . LYS A 1 103 ? -29.616 5.185 50.613 1.00 86.88 103 LYS A C 1
ATOM 835 O O . LYS A 1 103 ? -28.959 4.669 51.516 1.00 86.88 103 LYS A O 1
ATOM 840 N N . THR A 1 104 ? -30.759 5.817 50.830 1.00 90.25 104 THR A N 1
ATOM 841 C CA . THR A 1 104 ? -31.389 5.861 52.152 1.00 90.25 104 THR A CA 1
ATOM 842 C C . THR A 1 104 ? -31.894 4.470 52.554 1.00 90.25 104 THR A C 1
ATOM 844 O O . THR A 1 104 ? -32.246 3.648 51.702 1.00 90.25 104 THR A O 1
ATOM 847 N N . ALA A 1 105 ? -32.008 4.204 53.859 1.00 91.19 105 ALA A N 1
ATOM 848 C CA . ALA A 1 105 ? -32.500 2.920 54.374 1.00 91.19 105 ALA A CA 1
ATOM 849 C C . ALA A 1 105 ? -33.882 2.533 53.806 1.00 91.19 105 ALA A C 1
ATOM 851 O O . ALA A 1 105 ? -34.137 1.368 53.498 1.00 91.19 105 ALA A O 1
ATOM 852 N N . LYS A 1 106 ? -34.759 3.523 53.590 1.00 92.69 106 LYS A N 1
ATOM 853 C CA . LYS A 1 106 ? -36.090 3.323 53.000 1.00 92.69 106 LYS A CA 1
ATOM 854 C C . LYS A 1 106 ? -36.011 2.882 51.534 1.00 92.69 106 LYS A C 1
ATOM 856 O O . LYS A 1 106 ? -36.753 1.992 51.129 1.00 92.69 106 LYS A O 1
ATOM 861 N N . GLN A 1 107 ? -35.103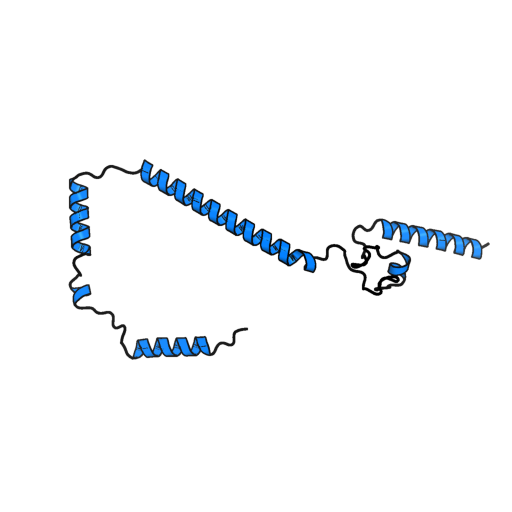 3.462 50.746 1.00 89.19 107 GLN A N 1
ATOM 862 C CA . GLN A 1 107 ? -34.870 3.052 49.354 1.00 89.19 107 GLN A CA 1
ATOM 863 C C . GLN A 1 107 ? -34.330 1.618 49.277 1.00 89.19 107 GLN A C 1
ATOM 865 O O . GLN A 1 107 ? -34.828 0.832 48.476 1.00 89.19 107 GLN A O 1
ATOM 870 N N . LEU A 1 108 ? -33.396 1.245 50.160 1.00 89.88 108 LEU A N 1
ATOM 871 C CA . LEU A 1 108 ? -32.880 -0.128 50.244 1.00 89.88 108 LEU A CA 1
ATOM 872 C C . LEU A 1 108 ? -33.989 -1.142 50.568 1.00 89.88 108 LEU A C 1
ATOM 874 O O . LEU A 1 108 ? -34.071 -2.193 49.933 1.00 89.88 108 LEU A O 1
ATOM 878 N N . GLN A 1 109 ? -34.888 -0.814 51.501 1.00 90.38 109 GLN A N 1
ATOM 879 C CA . GLN A 1 109 ? -36.056 -1.653 51.796 1.00 90.38 109 GLN A CA 1
ATOM 880 C C . GLN A 1 109 ? -36.993 -1.797 50.587 1.00 90.38 109 GLN A C 1
ATOM 882 O O . GLN A 1 109 ? -37.482 -2.897 50.318 1.00 90.38 109 GLN A O 1
ATOM 887 N N . TYR A 1 110 ? -37.243 -0.718 49.835 1.00 90.88 110 TYR A N 1
ATOM 888 C CA . TYR A 1 110 ? -38.039 -0.789 48.605 1.00 90.88 110 TYR A CA 1
ATOM 889 C C . TYR A 1 110 ? -37.384 -1.682 47.548 1.00 90.88 110 TYR A C 1
ATOM 891 O O . TYR A 1 110 ? -38.072 -2.522 46.972 1.00 90.88 110 TYR A O 1
ATOM 899 N N . GLU A 1 111 ? -36.072 -1.572 47.335 1.00 87.94 111 GLU A N 1
ATOM 900 C CA . GLU A 1 111 ? -35.334 -2.423 46.391 1.00 87.94 111 GLU A CA 1
ATOM 901 C C . GLU A 1 111 ? -35.403 -3.902 46.768 1.00 87.94 111 GLU A C 1
ATOM 903 O O . GLU A 1 111 ? -35.718 -4.734 45.918 1.00 87.94 111 GLU A O 1
ATOM 908 N N . GLN A 1 112 ? -35.219 -4.240 48.048 1.00 88.50 112 GLN A N 1
ATOM 909 C CA . GLN A 1 112 ? -35.397 -5.612 48.538 1.00 88.50 112 GLN A CA 1
ATOM 910 C C . GLN A 1 112 ? -36.823 -6.123 48.283 1.00 88.50 112 GLN A C 1
ATOM 912 O O . GLN A 1 112 ? -37.034 -7.272 47.882 1.00 88.50 112 GLN A O 1
ATOM 917 N N . ARG A 1 113 ? -37.831 -5.262 48.455 1.00 86.50 113 ARG A N 1
ATOM 918 C CA . ARG A 1 113 ? -39.238 -5.604 48.206 1.00 86.50 113 ARG A CA 1
ATOM 919 C C . ARG A 1 113 ? -39.548 -5.784 46.717 1.00 86.50 113 ARG A C 1
ATOM 921 O O . ARG A 1 113 ? -40.373 -6.625 46.371 1.00 86.50 113 ARG A O 1
ATOM 928 N N . ILE A 1 114 ? -38.905 -5.019 45.837 1.00 84.81 114 ILE A N 1
ATOM 929 C CA . ILE A 1 114 ? -39.032 -5.158 44.378 1.00 84.81 114 ILE A CA 1
ATOM 930 C C . ILE A 1 114 ? -38.315 -6.427 43.906 1.00 84.81 114 ILE A C 1
ATOM 932 O O . ILE A 1 114 ? -38.907 -7.226 43.183 1.00 84.81 114 ILE A O 1
ATOM 936 N N . ALA A 1 115 ? -37.091 -6.673 44.380 1.00 83.00 115 ALA A N 1
ATOM 937 C CA . ALA A 1 115 ? -36.319 -7.868 44.049 1.00 83.00 115 ALA A CA 1
ATOM 938 C C . ALA A 1 115 ? -37.050 -9.149 44.475 1.00 83.00 115 ALA A C 1
ATOM 940 O O . ALA A 1 115 ? -37.195 -10.078 43.687 1.00 83.00 115 ALA A O 1
ATOM 941 N N . THR A 1 116 ? -37.606 -9.183 45.689 1.00 80.69 116 THR A N 1
ATOM 942 C CA . THR A 1 116 ? -38.405 -10.324 46.174 1.00 80.69 116 THR A CA 1
ATOM 943 C C . THR A 1 116 ? -39.730 -10.500 45.430 1.00 80.69 116 THR A C 1
ATOM 945 O O . THR A 1 116 ? -40.225 -11.622 45.347 1.00 80.69 116 THR A O 1
ATOM 948 N N . LYS A 1 117 ? -40.312 -9.435 44.863 1.00 75.81 117 LYS A N 1
ATOM 949 C CA . LYS A 1 117 ? -41.481 -9.529 43.972 1.00 75.81 117 LYS A CA 1
ATOM 950 C C . LYS A 1 117 ? -41.114 -10.093 42.601 1.00 75.81 117 LYS A C 1
ATOM 952 O O . LYS A 1 117 ? -41.840 -10.952 42.122 1.00 75.81 117 LYS A O 1
ATOM 957 N N . HIS A 1 118 ? -39.996 -9.672 42.012 1.00 67.56 118 HIS A N 1
ATOM 958 C CA . HIS A 1 118 ? -39.511 -10.213 40.735 1.00 67.56 118 HIS A CA 1
ATOM 959 C C . HIS A 1 118 ? -39.015 -11.662 40.843 1.00 67.56 118 HIS A C 1
ATOM 961 O O . HIS A 1 118 ? -39.151 -12.428 39.897 1.00 67.56 118 HIS A O 1
ATOM 967 N N . ASN A 1 119 ? -38.477 -12.059 41.999 1.00 66.69 119 ASN A N 1
ATOM 968 C CA . ASN A 1 119 ? -38.026 -13.433 42.248 1.00 66.69 119 ASN A CA 1
ATOM 969 C C . ASN A 1 119 ? -39.199 -14.399 42.527 1.00 66.69 119 ASN A C 1
ATOM 971 O O . ASN A 1 119 ? -39.082 -15.619 42.406 1.00 66.69 119 ASN A O 1
ATOM 975 N N . LYS A 1 120 ? -40.378 -13.867 42.868 1.00 65.81 120 LYS A N 1
ATOM 976 C CA . LYS A 1 120 ? -41.616 -14.648 42.885 1.00 65.81 120 LYS A CA 1
ATOM 977 C C . LYS A 1 120 ? -42.095 -14.788 41.443 1.00 65.81 120 LYS A C 1
ATOM 979 O O . LYS A 1 120 ? -42.662 -13.845 40.905 1.00 65.81 120 LYS A O 1
ATOM 984 N N . LYS A 1 121 ? -41.906 -15.975 40.843 1.00 64.94 121 LYS A N 1
ATOM 985 C CA . LYS A 1 121 ? -42.553 -16.351 39.569 1.00 64.94 121 LYS A CA 1
ATOM 986 C C . LYS A 1 121 ? -44.001 -15.870 39.593 1.00 64.94 121 LYS A C 1
ATOM 988 O O . LYS A 1 121 ? -44.763 -16.284 40.477 1.00 64.94 121 LYS A O 1
ATOM 993 N N . THR A 1 122 ? -44.351 -14.986 38.666 1.00 69.38 122 THR A N 1
ATOM 994 C CA . THR A 1 122 ? -45.701 -14.430 38.600 1.00 69.38 122 THR A CA 1
ATOM 995 C C . THR A 1 122 ? -46.707 -15.545 38.294 1.00 69.38 122 THR A C 1
ATOM 997 O O . THR A 1 122 ? -46.340 -16.631 37.842 1.00 69.38 122 THR A O 1
ATOM 1000 N N . PHE A 1 123 ? -47.997 -15.322 38.561 1.00 59.09 123 PHE A N 1
ATOM 1001 C CA . PHE A 1 123 ? -49.047 -16.291 38.207 1.00 59.09 123 PHE A CA 1
ATOM 1002 C C . PHE A 1 123 ? -49.004 -16.654 36.711 1.00 59.09 123 PHE A C 1
ATOM 1004 O O . PHE A 1 123 ? -49.183 -17.819 36.355 1.00 59.09 123 PHE A O 1
ATOM 1011 N N . LEU A 1 124 ? -48.681 -15.675 35.858 1.00 62.75 124 LEU A N 1
ATOM 1012 C CA . LEU A 1 124 ? -48.447 -15.871 34.429 1.00 62.75 124 LEU A CA 1
ATOM 1013 C C . LEU A 1 124 ? -47.188 -16.711 34.165 1.00 62.75 124 LEU A C 1
ATOM 1015 O O . LEU A 1 124 ? -47.285 -17.665 33.411 1.00 62.75 124 LEU A O 1
ATOM 1019 N N . ASP A 1 125 ? -46.059 -16.480 34.844 1.00 67.38 125 ASP A N 1
ATOM 1020 C CA . ASP A 1 125 ? -44.855 -17.330 34.691 1.00 67.38 125 ASP A CA 1
ATOM 1021 C C . ASP A 1 125 ? -45.055 -18.776 35.181 1.00 67.38 125 ASP A C 1
ATOM 1023 O O . ASP A 1 125 ? -44.350 -19.693 34.757 1.00 67.38 125 ASP A O 1
ATOM 1027 N N . ARG A 1 126 ? -45.983 -18.995 36.124 1.00 66.69 126 ARG A N 1
ATOM 1028 C CA . ARG A 1 126 ? -46.321 -20.334 36.638 1.00 66.69 126 ARG A CA 1
ATOM 1029 C C . ARG A 1 126 ? -47.254 -21.098 35.702 1.00 66.69 126 ARG A C 1
ATOM 1031 O O . ARG A 1 126 ? -47.065 -22.300 35.539 1.00 66.69 126 ARG A O 1
ATOM 1038 N N . ASN A 1 127 ? -48.236 -20.419 35.108 1.00 63.06 127 ASN A N 1
ATOM 1039 C CA . ASN A 1 127 ? -49.257 -21.049 34.263 1.00 63.06 127 ASN A CA 1
ATOM 1040 C C . ASN A 1 127 ? -48.959 -20.978 32.761 1.00 63.06 127 ASN A C 1
ATOM 1042 O O . ASN A 1 127 ? -49.500 -21.772 31.996 1.00 63.06 127 ASN A O 1
ATOM 1046 N N . TYR A 1 128 ? -48.096 -20.067 32.322 1.00 58.72 128 TYR A N 1
ATOM 1047 C CA . TYR A 1 128 ? -47.767 -19.878 30.918 1.00 58.72 128 TYR A CA 1
ATOM 1048 C C . TYR A 1 128 ? -46.375 -20.440 30.627 1.00 58.72 128 TYR A C 1
ATOM 1050 O O . TYR A 1 128 ? -45.356 -19.767 30.770 1.00 58.72 128 TYR A O 1
ATOM 1058 N N . LYS A 1 129 ? -46.321 -21.703 30.193 1.00 63.00 129 LYS A N 1
ATOM 1059 C CA . LYS A 1 129 ? -45.142 -22.213 29.486 1.00 63.00 129 LYS A CA 1
ATOM 1060 C C . LYS A 1 129 ? -45.225 -21.691 28.049 1.00 63.00 129 LYS A C 1
ATOM 1062 O O . LYS A 1 129 ? -46.224 -21.980 27.386 1.00 63.00 129 LYS A O 1
ATOM 1067 N N . PRO A 1 130 ? -44.229 -20.941 27.538 1.00 56.84 130 PRO A N 1
ATOM 1068 C CA . PRO A 1 130 ? -44.202 -20.592 26.126 1.00 56.84 130 PRO A CA 1
ATOM 1069 C C . PRO A 1 130 ? -44.297 -21.893 25.334 1.00 56.84 130 PRO A C 1
ATOM 1071 O O . PRO A 1 130 ? -43.589 -22.847 25.645 1.00 56.84 130 PRO A O 1
ATOM 1074 N N . ASN A 1 131 ? -45.189 -21.947 24.349 1.00 59.75 131 ASN A N 1
ATOM 1075 C CA . ASN A 1 131 ? -45.432 -23.123 23.518 1.00 59.75 131 ASN A CA 1
ATOM 1076 C C . ASN A 1 131 ? -44.231 -23.375 22.577 1.00 59.75 131 ASN A C 1
ATOM 1078 O O . ASN A 1 131 ? -44.315 -23.195 21.359 1.00 59.75 131 ASN A O 1
ATOM 1082 N N . SER A 1 132 ? -43.075 -23.713 23.156 1.00 56.06 132 SER A N 1
ATOM 1083 C CA . SER A 1 132 ? -41.823 -24.051 22.475 1.00 56.06 132 SER A CA 1
ATOM 1084 C C . SER A 1 132 ? -41.934 -25.356 21.691 1.00 56.06 132 SER A C 1
ATOM 1086 O O . SER A 1 132 ? -41.160 -25.575 20.766 1.00 56.06 132 SER A O 1
ATOM 1088 N N . ASP A 1 133 ? -42.930 -26.185 22.014 1.00 57.03 133 ASP A N 1
ATOM 1089 C CA . ASP A 1 133 ? -43.169 -27.491 21.402 1.00 57.03 133 ASP A CA 1
ATOM 1090 C C . ASP A 1 133 ? -44.371 -27.533 20.456 1.00 57.03 133 ASP A C 1
ATOM 1092 O O . ASP A 1 133 ? -44.795 -28.614 20.039 1.00 57.03 133 ASP A O 1
ATOM 1096 N N . SER A 1 134 ? -44.911 -26.377 20.063 1.00 65.62 134 SER A N 1
ATOM 1097 C CA . SER A 1 134 ? -45.956 -26.356 19.043 1.00 65.62 134 SER A CA 1
ATOM 1098 C C . SER A 1 134 ? -45.408 -26.932 17.735 1.00 65.62 134 SER A C 1
ATOM 1100 O O . SER A 1 134 ? -44.446 -26.423 17.156 1.00 65.62 134 SER A O 1
ATOM 1102 N N . LYS A 1 135 ? -46.055 -28.002 17.253 1.00 65.44 135 LYS A N 1
ATOM 1103 C CA . LYS A 1 135 ? -45.814 -28.628 15.942 1.00 65.44 135 LYS A CA 1
ATOM 1104 C C . LYS A 1 135 ? -45.547 -27.610 14.810 1.00 65.44 135 LYS A C 1
ATOM 1106 O O . LYS A 1 135 ? -44.576 -27.819 14.085 1.00 65.44 135 LYS A O 1
ATOM 1111 N N . PRO A 1 136 ? -46.298 -26.491 14.671 1.00 69.44 136 PRO A N 1
ATOM 1112 C CA . PRO A 1 136 ? -46.014 -25.491 13.634 1.00 69.44 136 PRO A CA 1
ATOM 1113 C C . PRO A 1 136 ? -44.656 -24.790 13.787 1.00 69.44 136 PRO A C 1
ATOM 1115 O O . PRO A 1 136 ? -43.980 -24.548 12.791 1.00 69.44 136 PRO A O 1
ATOM 1118 N N . LYS A 1 137 ? -44.217 -24.493 15.015 1.00 65.88 137 LYS A N 1
ATOM 1119 C CA . LYS A 1 137 ? -42.959 -23.773 15.265 1.00 65.88 137 LYS A CA 1
ATOM 1120 C C . LYS A 1 137 ? -41.738 -24.673 15.054 1.00 65.88 137 LYS A C 1
ATOM 1122 O O . LYS A 1 137 ? -40.728 -24.223 14.518 1.00 65.88 137 LYS A O 1
ATOM 1127 N N . LYS A 1 138 ? -41.864 -25.966 15.382 1.00 71.31 138 LYS A N 1
ATOM 1128 C CA . LYS A 1 138 ? -40.873 -26.998 15.027 1.00 71.31 138 LYS A CA 1
ATOM 1129 C C . LYS A 1 138 ? -40.756 -27.174 13.511 1.00 71.31 138 LYS A C 1
ATOM 1131 O O . LYS A 1 138 ? -39.644 -27.179 12.996 1.00 71.31 138 LYS A O 1
ATOM 1136 N N . ALA A 1 139 ? -41.884 -27.224 12.800 1.00 75.44 139 ALA A N 1
ATOM 1137 C CA . ALA A 1 139 ? -41.892 -27.318 11.340 1.00 75.44 139 ALA A CA 1
ATOM 1138 C C . ALA A 1 139 ? -41.253 -26.087 10.665 1.00 75.44 139 ALA A C 1
ATOM 1140 O O . ALA A 1 139 ? -40.513 -26.231 9.695 1.00 75.44 139 ALA A O 1
ATOM 1141 N N . GLN A 1 140 ? -41.478 -24.881 11.200 1.00 77.56 140 GLN A N 1
ATOM 1142 C CA . GLN A 1 140 ? -40.825 -23.657 10.718 1.00 77.56 140 GLN A CA 1
ATOM 1143 C C . GLN A 1 140 ? -39.301 -23.691 10.890 1.00 77.56 140 GLN A C 1
ATOM 1145 O O . GLN A 1 140 ? -38.576 -23.390 9.943 1.00 77.56 140 GLN A O 1
ATOM 1150 N N . LEU A 1 141 ? -38.817 -24.097 12.067 1.00 78.38 141 LEU A N 1
ATOM 1151 C CA . LEU A 1 141 ? -37.381 -24.221 12.339 1.00 78.38 141 LEU A CA 1
ATOM 1152 C C . LEU A 1 141 ? -36.718 -25.290 11.457 1.00 78.38 141 LEU A C 1
ATOM 1154 O O . LEU A 1 141 ? -35.605 -25.089 10.974 1.00 78.38 141 LEU A O 1
ATOM 1158 N N . GLU A 1 142 ? -37.408 -26.401 11.194 1.00 80.25 142 GLU A N 1
ATOM 1159 C CA . GLU A 1 142 ? -36.918 -27.455 10.302 1.00 80.25 142 GLU A CA 1
ATOM 1160 C C . GLU A 1 142 ? -36.842 -26.983 8.838 1.00 80.25 142 GLU A C 1
ATOM 1162 O O . GLU A 1 142 ? -35.858 -27.247 8.142 1.00 80.25 142 GLU A O 1
ATOM 1167 N N . LEU A 1 143 ? -37.843 -26.227 8.374 1.00 77.75 143 LEU A N 1
ATOM 1168 C CA . LEU A 1 143 ? -37.836 -25.606 7.047 1.00 77.75 143 LEU A CA 1
ATOM 1169 C C . LEU A 1 143 ? -36.705 -24.579 6.906 1.00 77.75 143 LEU A C 1
ATOM 1171 O O . LEU A 1 143 ? -36.025 -24.554 5.879 1.00 77.75 143 LEU A O 1
ATOM 1175 N N . GLU A 1 144 ? -36.457 -23.753 7.923 1.00 81.25 144 GLU A N 1
ATOM 1176 C CA . GLU A 1 144 ? -35.329 -22.815 7.919 1.00 81.25 144 GLU A CA 1
ATOM 1177 C C . GLU A 1 144 ? -33.971 -23.524 7.928 1.00 81.25 144 GLU A C 1
ATOM 1179 O O . GLU A 1 144 ? -33.065 -23.109 7.200 1.00 81.25 144 GLU A O 1
ATOM 1184 N N . ALA A 1 145 ? -33.825 -24.610 8.691 1.00 80.50 145 ALA A N 1
ATOM 1185 C CA . ALA A 1 145 ? -32.610 -25.421 8.702 1.00 80.50 145 ALA A CA 1
ATOM 1186 C C . ALA A 1 145 ? -32.337 -26.048 7.325 1.00 80.50 145 ALA A C 1
ATOM 1188 O O . ALA A 1 145 ? -31.218 -25.957 6.817 1.00 80.50 145 ALA A O 1
ATOM 1189 N N . LYS A 1 146 ? -33.372 -26.585 6.663 1.00 77.12 146 LYS A N 1
ATOM 1190 C CA . LYS A 1 146 ? -33.279 -27.117 5.292 1.00 77.12 146 LYS A CA 1
ATOM 1191 C C . LYS A 1 146 ? -32.902 -26.034 4.273 1.00 77.12 146 LYS A C 1
ATOM 1193 O O . LYS A 1 146 ? -32.057 -26.270 3.412 1.00 77.12 146 LYS A O 1
ATOM 1198 N N . ARG A 1 147 ? -33.448 -24.816 4.397 1.00 75.31 147 ARG A N 1
ATOM 1199 C CA . ARG A 1 147 ? -33.072 -23.669 3.541 1.00 75.31 147 ARG A CA 1
ATOM 1200 C C . ARG A 1 147 ? -31.637 -23.197 3.773 1.00 75.31 147 ARG A C 1
ATOM 1202 O O . ARG A 1 147 ? -30.999 -22.751 2.823 1.00 75.31 147 ARG A O 1
ATOM 1209 N N . LYS A 1 148 ? -31.125 -23.276 5.006 1.00 73.62 148 LYS A N 1
ATOM 1210 C CA . LYS A 1 148 ? -29.724 -22.950 5.322 1.00 73.62 148 LYS A CA 1
ATOM 1211 C C . LYS A 1 148 ? -28.754 -24.016 4.808 1.00 73.62 148 LYS A C 1
ATOM 1213 O O . LYS A 1 148 ? -27.710 -23.647 4.290 1.00 73.62 148 LYS A O 1
ATOM 1218 N N . ALA A 1 149 ? -29.119 -25.296 4.879 1.00 69.69 149 ALA A N 1
ATOM 1219 C CA . ALA A 1 149 ? -28.309 -26.397 4.354 1.00 69.69 149 ALA A CA 1
ATOM 1220 C C . ALA A 1 149 ? -28.268 -26.451 2.812 1.00 69.69 149 ALA A C 1
ATOM 1222 O O . ALA A 1 149 ? -27.292 -26.921 2.242 1.00 69.69 149 ALA A O 1
ATOM 1223 N N . GLY A 1 150 ? -29.310 -25.955 2.133 1.00 61.84 150 GLY A N 1
ATOM 1224 C CA . GLY A 1 150 ? -29.404 -25.936 0.668 1.00 61.84 150 GLY A CA 1
ATOM 1225 C C . GLY A 1 150 ? -28.781 -24.720 -0.029 1.00 61.84 150 GLY A C 1
ATOM 1226 O O . GLY A 1 150 ? -28.864 -24.627 -1.252 1.00 61.84 150 GLY A O 1
ATOM 1227 N N . LYS A 1 151 ? -28.187 -23.765 0.701 1.00 56.03 151 LYS A N 1
ATOM 1228 C CA . LYS A 1 151 ? -27.437 -22.667 0.073 1.00 56.03 151 LYS A CA 1
ATOM 1229 C C . LYS A 1 151 ? -26.010 -23.145 -0.218 1.00 56.03 151 LYS A C 1
ATOM 1231 O O . LYS A 1 151 ? -25.279 -23.386 0.741 1.00 56.03 151 LYS A O 1
ATOM 1236 N N . PRO A 1 152 ? -25.583 -23.262 -1.490 1.00 56.38 152 PRO A N 1
ATOM 1237 C CA . PRO A 1 152 ? -24.180 -23.494 -1.781 1.00 56.38 152 PRO A CA 1
ATOM 1238 C C . PRO A 1 152 ? -23.395 -22.287 -1.269 1.00 56.38 152 PRO A C 1
ATOM 1240 O O . PRO A 1 152 ? -23.724 -21.141 -1.590 1.00 56.38 152 PRO A O 1
ATOM 1243 N N . VAL A 1 153 ? -22.396 -22.562 -0.434 1.00 59.91 153 VAL A N 1
ATOM 1244 C CA . VAL A 1 153 ? -21.370 -21.594 -0.052 1.00 59.91 153 VAL A CA 1
ATOM 1245 C C . VAL A 1 153 ? -20.699 -21.162 -1.357 1.00 59.91 153 VAL A C 1
ATOM 1247 O O . VAL A 1 153 ? -20.021 -21.965 -1.994 1.00 59.91 153 VAL A O 1
ATOM 1250 N N . ARG A 1 154 ? -21.012 -19.946 -1.809 1.00 46.59 154 ARG A N 1
ATOM 1251 C CA . ARG A 1 154 ? -20.271 -19.259 -2.868 1.00 46.59 154 ARG A CA 1
ATOM 1252 C C . ARG A 1 154 ? -19.065 -18.572 -2.259 1.00 46.59 154 ARG A C 1
ATOM 1254 O O . ARG A 1 154 ? -19.242 -18.001 -1.160 1.00 46.59 154 ARG A O 1
#

Foldseek 3Di:
DVVVVVVVVVVVVLVVQQVVVVPDPFFFADQPPRHGQHSVCVVVVPQADPVPRDGTGGNCDCVVCVVVVVVVVVVVVVVVVVVVVVVVVVVVVVVCVVPDDDDDPVRVVVVVVVVVVVVPQDPCSVPDDPPPPPPVVVVVVVVVVVVVVPDPDD

=== Feature glossary ===
The features interleaved in this record are:

— What the protein is —

Sequence gives the chain of amino acids in standard one-letter code (A=alanine, C=cysteine, …, Y=tyrosine), read N→C. It is the only feature that is directly encoded by the gene; all structural features are derived from the folded form of this sequence.

Database cross-references. InterPro integrates a dozen domain/family signature databases into unified entries with residue-range hits. GO terms attach function/process/location labels with evidence codes. CATH codes position the fold in a four-level structural taxonomy. Organism is the NCBI-taxonomy species name.

— Where its atoms are —

Atomic coordinates in PDBx/mmCIF format — the same representation the Protein Data Bank distributes. Each line of the _atom_site loop places one backbone atom in Cartesian space (units: ångströms, origin: arbitrary).

The six renders are orthographic views along the three Cartesian axes in both directions. Representation (cartoon, sticks, or surface) and color scheme (sequence-rainbow or by-chain) vary across proteins so the training set covers all the common visualization conventions.

— Local backbone conformation —

Eight-state secondary structure (DSSP): H is the canonical α-helix, G the tighter 3₁₀-helix, I the wider π-helix; E/B are β-structure, T and S are turns and bends, and '-' is everything else. DSSP derives these from the pattern of main-chain N–H···O=C hydrogen bonds, not from the sequence.

P-SEA three-state annotation labels each residue as helix, strand, or coil based purely on the geometry of the Cα trace. It serves as a fallback when the full backbone (and thus DSSP) is unavailable.

The φ/ψ torsion pair specifies the backbone conformation at each residue. φ rotates about the N–Cα bond, ψ about the Cα–C bond. Steric clashes forbid most of the (φ, ψ) plane — the allowed regions (α-helix basin, β-sheet basin, left-handed helix) are the Ramachandran-allowed regions.

— Global shape and packing —

The geometric summary reports three shape descriptors. Rg (radius of gyration) measures how spread out the Cα atoms are about their centre of mass; compact globular proteins have small Rg, elongated or unfolded ones large. Cα contacts (<8 Å, |i−j|>4) count long-range residue pairs in spatial proximity — high for tightly packed folds, near zero for rods or random coil. The bounding-box extents give the protein's footprint along x, y, z in Å.

Solvent-accessible surface area (SASA) is the area in Å² traced out by the centre of a 1.4 Å probe sphere (a water molecule) rolled over the protein's van der Waals surface (Shrake–Rupley / Lee–Richards construction). Buried residues have near-zero SASA; fully exposed residues can exceed 200 Å². The total SASA scales roughly with the number of surface residues.

The contact map is a binary N×N matrix image: pixel (i, j) is dark where Cα_i and Cα_j are within 8 Å and |i−j|>4. Because the |i−j|>4 filter removes local helical contacts, off-diagonal stripes parallel to the main diagonal indicate parallel β-sheets; stripes perpendicular to it indicate antiparallel β-sheets. The Ramachandran plot scatters every residue's (φ, ψ) pair against the sterically allowed regions. The PAE heatmap renders the predicted-aligned-error matrix.

— Structural neighborhood —

3Di is Foldseek's structural alphabet. Each residue is assigned one of twenty discrete states based on how its Cα sits relative to its spatial (not sequential) neighbors. Aligning 3Di strings finds structural homologs roughly as well as full 3D superposition, but orders of magnitude faster.

Nearest PDB neighbors are the top structural matches found by Foldseek when searching this structure against the entire Protein Data Bank. Each hit reports a TM-score (0 to 1; >0.5 almost always implies the same fold) and an E-value. These are *structural* homologs — they may share no detectable sequence similarity.

— Confidence and disorder —

For AlphaFold models, the B-factor field carries pLDDT — the model's own estimate of local accuracy on a 0–100 scale. Regions with pLDDT<50 should be treated as essentially unmodeled; they often correspond to intrinsically disordered segments.

Crystallographic B-factors measure how much each atom's electron density is smeared out, in Å². They rise in mobile loops and surface residues and fall in the buried interior. In AlphaFold models this column is repurposed to hold pLDDT instead.

Predicted aligned error is AlphaFold's pairwise confidence. Unlike pLDDT (per-residue), PAE is per-residue-pair and captures whether two parts of the structure are correctly placed relative to each other. Units are ångströms of expected positional error.